Protein AF-A0A7S2GSI0-F1 (afdb_monomer_lite)

Sequence (112 aa):
FLLCGSFGDIKGGYSYGQLALQVLERLKSYECLPRVYAAVYGCINVWSVSIRLSLEPHMTAIKVGMRSGDIEYAIVNGQIYLISAFQAGKNLDALDEECRNIYLQAKEFKQE

pLDDT: mean 93.21, std 8.28, range [40.28, 98.06]

Radius of gyration: 14.41 Å; chains: 1; bounding box: 33×32×41 Å

Organism: NCBI:txid374047

Foldseek 3Di:
DCCCPVVVNLVVLLVVLVVLVVVCVVVVPLQCLLVSLCCSLVPRCVRPHQLVVSQVSLVSSLVSCLVNVVLVSNVSSLVSNLVSCVVVVHDPVVSVVSNVVSVVSSVVSVPD

Secondary structure (DSSP, 8-state):
-IIIIIS--HHHHHHHHHHHHHHHHHHT-GGGHHHHHHHIIIIIGGGTS-GGGGHHHHHHHHHHHHHHT-HHHHHHHHHHHHHHHHHTT--HHHHHHHHHHHHHHHHHTT--

InterPro domains:
  IPR053159 Hybrid Signal Transduction Histidine Kinase [PTHR43642] (3-111)

Structure (mmCIF, N/CA/C/O backbone):
data_AF-A0A7S2GSI0-F1
#
_entry.id   AF-A0A7S2GSI0-F1
#
loop_
_atom_site.group_PDB
_atom_site.id
_atom_site.type_symbol
_atom_site.label_atom_id
_atom_site.label_alt_id
_atom_site.label_comp_id
_atom_site.label_asym_id
_atom_site.label_entity_id
_atom_site.label_seq_id
_atom_site.pdbx_PDB_ins_code
_atom_site.Cartn_x
_atom_site.Cartn_y
_atom_site.Cartn_z
_atom_site.occupancy
_atom_site.B_iso_or_equiv
_atom_site.auth_seq_id
_atom_site.auth_comp_id
_atom_site.auth_asym_id
_atom_site.auth_atom_id
_atom_site.pdbx_PDB_model_num
ATOM 1 N N . PHE A 1 1 ? 1.442 -13.063 -5.782 1.00 72.06 1 PHE A N 1
ATOM 2 C CA . PHE A 1 1 ? 2.811 -13.594 -5.627 1.00 72.06 1 PHE A CA 1
ATOM 3 C C . PHE A 1 1 ? 3.085 -14.779 -6.549 1.00 72.06 1 PHE A C 1
ATOM 5 O O . PHE A 1 1 ? 3.994 -14.649 -7.345 1.00 72.06 1 PHE A O 1
ATOM 12 N N . LEU A 1 2 ? 2.311 -15.876 -6.518 1.00 89.25 2 LEU A N 1
ATOM 13 C CA . LEU A 1 2 ? 2.599 -17.082 -7.326 1.00 89.25 2 LEU A CA 1
ATOM 14 C C . LEU A 1 2 ? 2.808 -16.806 -8.828 1.00 89.25 2 LEU A C 1
ATOM 16 O O . LEU A 1 2 ? 3.860 -17.143 -9.358 1.00 89.25 2 LEU A O 1
ATOM 20 N N . LEU A 1 3 ? 1.855 -16.136 -9.491 1.00 93.69 3 LEU A N 1
ATOM 21 C CA . LEU A 1 3 ? 1.972 -15.822 -10.924 1.00 93.69 3 LEU A CA 1
ATOM 22 C C . LEU A 1 3 ? 3.206 -14.954 -11.220 1.00 93.69 3 LEU A C 1
ATOM 24 O O . LEU A 1 3 ? 4.071 -15.382 -11.974 1.00 93.69 3 LEU A O 1
ATOM 28 N N . CYS A 1 4 ? 3.339 -13.788 -10.574 1.00 93.06 4 CYS A N 1
ATOM 29 C CA . CYS A 1 4 ? 4.452 -12.871 -10.848 1.00 93.06 4 CYS A CA 1
ATOM 30 C C . CYS A 1 4 ? 5.819 -13.410 -10.393 1.00 93.06 4 CYS A C 1
ATOM 32 O O . CYS A 1 4 ? 6.774 -13.377 -11.156 1.00 93.06 4 CYS A O 1
ATOM 34 N N . GLY A 1 5 ? 5.923 -13.869 -9.145 1.00 89.38 5 GLY A N 1
ATOM 35 C CA . GLY A 1 5 ? 7.191 -14.187 -8.487 1.00 89.38 5 GLY A CA 1
ATOM 36 C C . GLY A 1 5 ? 7.665 -15.626 -8.683 1.00 89.38 5 GLY A C 1
ATOM 37 O O . GLY A 1 5 ? 8.866 -15.847 -8.783 1.00 89.38 5 GLY A O 1
ATOM 38 N N . SER A 1 6 ? 6.755 -16.606 -8.744 1.00 92.25 6 SER A N 1
ATOM 39 C CA . SER A 1 6 ? 7.131 -18.022 -8.901 1.00 92.25 6 SER A CA 1
ATOM 40 C C . SER A 1 6 ? 7.096 -18.479 -10.356 1.00 92.25 6 SER A C 1
ATOM 42 O O . SER A 1 6 ? 7.974 -19.226 -10.775 1.00 92.25 6 SER A O 1
ATOM 44 N N . PHE A 1 7 ? 6.100 -18.038 -11.128 1.00 94.25 7 PHE A N 1
ATOM 45 C CA . PHE A 1 7 ? 5.936 -18.449 -12.527 1.00 94.25 7 PHE A CA 1
ATOM 46 C C . PHE A 1 7 ? 6.408 -17.402 -13.541 1.00 94.25 7 PHE A C 1
ATOM 48 O O . PHE A 1 7 ? 6.454 -17.695 -14.732 1.00 94.25 7 PHE A O 1
ATOM 55 N N . GLY A 1 8 ? 6.763 -16.191 -13.099 1.00 93.75 8 GLY A N 1
ATOM 56 C CA . GLY A 1 8 ? 7.193 -15.104 -13.985 1.00 93.75 8 GLY A CA 1
ATOM 57 C C . GLY A 1 8 ? 6.076 -14.520 -14.859 1.00 93.75 8 GLY A C 1
ATOM 58 O O . GLY A 1 8 ? 6.340 -13.664 -15.703 1.00 93.75 8 GLY A O 1
ATOM 59 N N . ASP A 1 9 ? 4.822 -14.934 -14.660 1.00 96.88 9 ASP A N 1
ATOM 60 C CA . ASP A 1 9 ? 3.665 -14.414 -15.386 1.00 96.88 9 ASP A CA 1
ATOM 61 C C . ASP A 1 9 ? 3.170 -13.104 -14.757 1.00 96.88 9 ASP A C 1
ATOM 63 O O . ASP A 1 9 ? 2.161 -13.030 -14.047 1.00 96.88 9 ASP A O 1
ATOM 67 N N . ILE A 1 10 ? 3.927 -12.040 -15.023 1.00 96.62 10 ILE A N 1
ATOM 68 C CA . ILE A 1 10 ? 3.634 -10.685 -14.546 1.00 96.62 10 ILE A CA 1
ATOM 69 C C . ILE A 1 10 ? 2.321 -10.163 -15.152 1.00 96.62 10 ILE A C 1
ATOM 71 O O . ILE A 1 10 ? 1.538 -9.515 -14.457 1.00 96.62 10 ILE A O 1
ATOM 75 N N . LYS A 1 11 ? 2.045 -10.459 -16.431 1.00 96.44 11 LYS A N 1
ATOM 76 C CA . LYS A 1 11 ? 0.833 -9.982 -17.120 1.00 96.44 11 LYS A CA 1
ATOM 77 C C . LYS A 1 11 ? -0.427 -10.645 -16.569 1.00 96.44 11 LYS A C 1
ATOM 79 O O . LYS A 1 11 ? -1.414 -9.947 -16.318 1.00 96.44 11 LYS A O 1
ATOM 84 N N . GLY A 1 12 ? -0.396 -11.961 -16.355 1.00 96.56 12 GLY A N 1
ATOM 85 C CA . GLY A 1 12 ? -1.492 -12.692 -15.726 1.00 96.56 12 GLY A CA 1
ATOM 86 C C . GLY A 1 12 ? -1.725 -12.207 -14.301 1.00 96.56 12 GLY A C 1
ATOM 87 O O . GLY A 1 12 ? -2.847 -11.843 -13.950 1.00 96.56 12 GLY A O 1
ATOM 88 N N . GLY A 1 13 ? -0.655 -12.083 -13.508 1.00 96.69 13 GLY A N 1
ATOM 89 C CA . GLY A 1 13 ? -0.731 -11.528 -12.157 1.00 96.69 13 GLY A CA 1
ATOM 90 C C . GLY A 1 13 ? -1.373 -10.139 -12.112 1.00 96.69 13 GLY A C 1
ATOM 91 O O . GLY A 1 13 ? -2.318 -9.933 -11.350 1.00 96.69 13 GLY A O 1
ATOM 92 N N . TYR A 1 14 ? -0.922 -9.211 -12.962 1.00 96.31 14 TYR A N 1
ATOM 93 C CA . TYR A 1 14 ? -1.501 -7.870 -13.070 1.00 96.31 14 TYR A CA 1
ATOM 94 C C . TYR A 1 14 ? -2.987 -7.909 -13.447 1.00 96.31 14 TYR A C 1
ATOM 96 O O . TYR A 1 14 ? -3.797 -7.238 -12.808 1.00 96.31 14 TYR A O 1
ATOM 104 N N . SER A 1 15 ? -3.366 -8.738 -14.424 1.00 97.00 15 SER A N 1
ATOM 105 C CA . SER A 1 15 ? -4.757 -8.871 -14.881 1.00 97.00 15 SER A CA 1
ATOM 106 C C . SER A 1 15 ? -5.690 -9.360 -13.766 1.00 97.00 15 SER A C 1
ATOM 108 O O . SER A 1 15 ? -6.762 -8.790 -13.565 1.00 97.00 15 SER A O 1
ATOM 110 N N . TYR A 1 16 ? -5.266 -10.353 -12.975 1.00 96.75 16 TYR A N 1
ATOM 111 C CA . TYR A 1 16 ? -6.023 -10.794 -11.798 1.00 96.75 16 TYR A CA 1
ATOM 112 C C . TYR A 1 16 ? -6.052 -9.743 -10.683 1.00 96.75 16 TYR A C 1
ATOM 114 O O . TYR A 1 16 ? -7.060 -9.621 -9.988 1.00 96.75 16 TYR A O 1
ATOM 122 N N . GLY A 1 17 ? -4.985 -8.953 -10.532 1.00 96.38 17 GLY A N 1
ATOM 123 C CA . GLY A 1 17 ? -4.976 -7.808 -9.624 1.00 96.38 17 GLY A CA 1
ATOM 124 C C . GLY A 1 17 ? -6.036 -6.768 -9.994 1.00 96.38 17 GLY A C 1
ATOM 125 O O . GLY A 1 17 ? -6.797 -6.336 -9.131 1.00 96.38 17 GLY A O 1
ATOM 126 N N . GLN A 1 18 ? -6.153 -6.427 -11.281 1.00 96.75 18 GLN A N 1
ATOM 127 C CA . GLN A 1 18 ? -7.203 -5.524 -11.768 1.00 96.75 18 GLN A CA 1
ATOM 128 C C . GLN A 1 18 ? -8.606 -6.103 -11.556 1.00 96.75 18 GLN A C 1
ATOM 130 O O . GLN A 1 18 ? -9.501 -5.388 -11.112 1.00 96.75 18 GLN A O 1
ATOM 135 N N . LEU A 1 19 ? -8.795 -7.404 -11.798 1.00 97.69 19 LEU A N 1
ATOM 136 C CA . LEU A 1 19 ? -10.071 -8.070 -11.530 1.00 97.69 19 LEU A CA 1
ATOM 137 C C . LEU A 1 19 ? -10.456 -7.989 -10.044 1.00 97.69 19 LEU A C 1
ATOM 139 O O . LEU A 1 19 ? -11.607 -7.698 -9.727 1.00 97.69 19 LEU A O 1
ATOM 143 N N . ALA A 1 20 ? -9.505 -8.198 -9.130 1.00 96.94 20 ALA A N 1
ATOM 144 C CA . ALA A 1 20 ? -9.753 -8.084 -7.694 1.00 96.94 20 ALA A CA 1
ATOM 145 C C . ALA A 1 20 ? -10.213 -6.669 -7.295 1.00 96.94 20 ALA A C 1
ATOM 147 O O . ALA A 1 20 ? -11.156 -6.535 -6.514 1.00 96.94 20 ALA A O 1
ATOM 148 N N . LEU A 1 21 ? -9.605 -5.622 -7.869 1.00 96.62 21 LEU A N 1
ATOM 149 C CA . LEU A 1 21 ? -10.025 -4.232 -7.648 1.00 96.62 21 LEU A CA 1
ATOM 150 C C . LEU A 1 21 ? -11.445 -3.968 -8.175 1.00 96.62 21 LEU A C 1
ATOM 152 O O . LEU A 1 21 ? -12.257 -3.370 -7.472 1.00 96.62 21 LEU A O 1
ATOM 156 N N . GLN A 1 22 ? -11.778 -4.469 -9.368 1.00 97.25 22 GLN A N 1
ATOM 157 C CA . GLN A 1 22 ? -13.123 -4.327 -9.944 1.00 97.25 22 GLN A CA 1
ATOM 158 C C . GLN A 1 22 ? -14.195 -5.036 -9.107 1.00 97.25 22 GLN A C 1
ATOM 160 O O . GLN A 1 22 ? -15.293 -4.513 -8.917 1.00 97.25 22 GLN A O 1
ATOM 165 N N . VAL A 1 23 ? -13.893 -6.232 -8.592 1.00 97.12 23 VAL A N 1
ATOM 166 C CA . VAL A 1 23 ? -14.808 -6.975 -7.713 1.00 97.12 23 VAL A CA 1
ATOM 167 C C . VAL A 1 23 ? -15.019 -6.229 -6.397 1.00 97.12 23 VAL A C 1
ATOM 169 O O . VAL A 1 23 ? -16.162 -6.097 -5.959 1.00 97.12 23 VAL A O 1
ATOM 172 N N . LEU A 1 24 ? -13.946 -5.702 -5.798 1.00 96.56 24 LEU A N 1
ATOM 173 C CA . LEU A 1 24 ? -14.014 -4.895 -4.580 1.00 96.56 24 LEU A CA 1
ATOM 174 C C . LEU A 1 24 ? -14.945 -3.685 -4.757 1.00 96.56 24 LEU A C 1
ATOM 176 O O . LEU A 1 24 ? -15.811 -3.446 -3.915 1.00 96.56 24 LEU A O 1
ATOM 180 N N . GLU A 1 25 ? -14.800 -2.958 -5.867 1.00 95.31 25 GLU A N 1
ATOM 181 C CA . GLU A 1 25 ? -15.641 -1.805 -6.195 1.00 95.31 25 GLU A CA 1
ATOM 182 C C . GLU A 1 25 ? -17.105 -2.209 -6.418 1.00 95.31 25 GLU A C 1
ATOM 184 O O . GLU A 1 25 ? -18.016 -1.618 -5.834 1.00 95.31 25 GLU A O 1
ATOM 189 N N . ARG A 1 26 ? -17.345 -3.264 -7.206 1.00 96.88 26 ARG A N 1
ATOM 190 C CA . ARG A 1 26 ? -18.696 -3.747 -7.525 1.00 96.88 26 ARG A CA 1
ATOM 191 C C . ARG A 1 26 ? -19.466 -4.206 -6.288 1.00 96.88 26 ARG A C 1
ATOM 193 O O . ARG A 1 26 ? -20.667 -3.961 -6.199 1.00 96.88 26 ARG A O 1
ATOM 200 N N . LEU A 1 27 ? -18.798 -4.893 -5.362 1.00 95.56 27 LEU A N 1
ATOM 201 C CA . LEU A 1 27 ? -19.419 -5.400 -4.135 1.00 95.56 27 LEU A CA 1
ATOM 202 C C . LEU A 1 27 ? -19.490 -4.347 -3.022 1.00 95.56 27 LEU A C 1
ATOM 204 O O . LEU A 1 27 ? -20.160 -4.583 -2.019 1.00 95.56 27 LEU A O 1
ATOM 208 N N . LYS A 1 28 ? -18.826 -3.192 -3.190 1.00 92.56 28 LYS A N 1
ATOM 209 C CA . LYS A 1 28 ? -18.708 -2.134 -2.171 1.00 92.56 28 LYS A CA 1
ATOM 210 C C . LYS A 1 28 ? -18.214 -2.669 -0.820 1.00 92.56 28 LYS A C 1
ATOM 212 O O . LYS A 1 28 ? -18.578 -2.161 0.239 1.00 92.56 28 LYS A O 1
ATOM 217 N N . SER A 1 29 ? -17.382 -3.709 -0.851 1.00 90.06 29 SER A N 1
ATOM 218 C CA . SER A 1 29 ? -16.877 -4.395 0.341 1.00 90.06 29 SER A CA 1
ATOM 219 C C . SER A 1 29 ? -15.661 -3.665 0.904 1.00 90.06 29 SER A C 1
ATOM 221 O O . SER A 1 29 ? -14.544 -4.177 0.878 1.00 90.06 29 SER A O 1
ATOM 223 N N . TYR A 1 30 ? -15.867 -2.443 1.396 1.00 87.50 30 TYR A N 1
ATOM 224 C CA . TYR A 1 30 ? -14.780 -1.582 1.874 1.00 87.50 30 TYR A CA 1
ATOM 225 C C . TYR A 1 30 ? -13.992 -2.188 3.046 1.00 87.50 30 TYR A C 1
ATOM 227 O O . TYR A 1 30 ? -12.810 -1.899 3.184 1.00 87.50 30 TYR A O 1
ATOM 235 N N . GLU A 1 31 ? -14.587 -3.094 3.823 1.00 90.62 31 GLU A N 1
ATOM 236 C CA . GLU A 1 31 ? -13.899 -3.865 4.872 1.00 90.62 31 GLU A CA 1
ATOM 237 C C . GLU A 1 31 ? -12.785 -4.768 4.312 1.00 90.62 31 GLU A C 1
ATOM 239 O O . GLU A 1 31 ? -11.764 -4.980 4.956 1.00 90.62 31 GLU A O 1
ATOM 244 N N . CYS A 1 32 ? -12.928 -5.271 3.080 1.00 95.62 32 CYS A N 1
ATOM 245 C CA . CYS A 1 32 ? -11.904 -6.092 2.428 1.00 95.62 32 CYS A CA 1
ATOM 246 C C . CYS A 1 32 ? -10.820 -5.261 1.726 1.00 95.62 32 CYS A C 1
ATOM 248 O O . CYS A 1 32 ? -9.802 -5.815 1.298 1.00 95.62 32 CYS A O 1
ATOM 250 N N . LEU A 1 33 ? -11.025 -3.946 1.584 1.00 97.62 33 LEU A N 1
ATOM 251 C CA . LEU A 1 33 ? -10.136 -3.059 0.833 1.00 97.62 33 LEU A CA 1
ATOM 252 C C . LEU A 1 33 ? -8.683 -3.133 1.312 1.00 97.62 33 LEU A C 1
ATOM 254 O O . LEU A 1 33 ? -7.818 -3.305 0.451 1.00 97.62 33 LEU A O 1
ATOM 258 N N . PRO A 1 34 ? -8.370 -3.079 2.625 1.00 97.69 34 PRO A N 1
ATOM 259 C CA . PRO A 1 34 ? -6.984 -3.117 3.084 1.00 97.69 34 PRO A CA 1
ATOM 260 C C . PRO A 1 34 ? -6.244 -4.378 2.624 1.00 97.69 34 PRO A C 1
ATOM 262 O O . PRO A 1 34 ? -5.089 -4.309 2.197 1.00 97.69 34 PRO A O 1
ATOM 265 N N . ARG A 1 35 ? -6.934 -5.524 2.622 1.00 97.69 35 ARG A N 1
ATOM 266 C CA . ARG A 1 35 ? -6.381 -6.821 2.204 1.00 97.69 35 ARG A CA 1
ATOM 267 C C . ARG A 1 35 ? -6.118 -6.873 0.712 1.00 97.69 35 ARG A C 1
ATOM 269 O O . ARG A 1 35 ? -5.025 -7.244 0.280 1.00 97.69 35 ARG A O 1
ATOM 276 N N . VAL A 1 36 ? -7.118 -6.470 -0.072 1.00 97.69 36 VAL A N 1
ATOM 277 C CA . VAL A 1 36 ? -7.011 -6.425 -1.533 1.00 97.69 36 VAL A CA 1
ATOM 278 C C . VAL A 1 36 ? -5.894 -5.470 -1.939 1.00 97.69 36 VAL A C 1
ATOM 280 O O . VAL A 1 36 ? -5.074 -5.814 -2.785 1.00 97.69 36 VAL A O 1
ATOM 283 N N . TYR A 1 37 ? -5.799 -4.305 -1.301 1.00 98.06 37 TYR A N 1
ATOM 284 C CA . TYR A 1 37 ? -4.790 -3.308 -1.638 1.00 98.06 37 TYR A CA 1
ATOM 285 C C . TYR A 1 37 ? -3.375 -3.769 -1.278 1.00 98.06 37 TYR A C 1
ATOM 287 O O . TYR A 1 37 ? -2.474 -3.618 -2.103 1.00 98.06 37 TYR A O 1
ATOM 295 N N . ALA A 1 38 ? -3.176 -4.402 -0.118 1.00 97.62 38 ALA A N 1
ATOM 296 C CA . ALA A 1 38 ? -1.884 -4.990 0.235 1.00 97.62 38 ALA A CA 1
ATOM 297 C C . ALA A 1 38 ? -1.432 -6.019 -0.816 1.00 97.62 38 ALA A C 1
ATOM 299 O O . ALA A 1 38 ? -0.297 -5.969 -1.289 1.00 97.62 38 ALA A O 1
ATOM 300 N N . ALA A 1 39 ? -2.333 -6.910 -1.244 1.00 96.88 39 ALA A N 1
ATOM 301 C CA . ALA A 1 39 ? -2.023 -7.927 -2.245 1.00 96.88 39 ALA A CA 1
ATOM 302 C C . ALA A 1 39 ? -1.745 -7.326 -3.634 1.00 96.88 39 ALA A C 1
ATOM 304 O O . ALA A 1 39 ? -0.736 -7.652 -4.266 1.00 96.88 39 ALA A O 1
ATOM 305 N N . VAL A 1 40 ? -2.627 -6.450 -4.120 1.00 97.00 40 VAL A N 1
ATOM 306 C CA . VAL A 1 40 ? -2.537 -5.893 -5.474 1.00 97.00 40 VAL A CA 1
ATOM 307 C C . VAL A 1 40 ? -1.386 -4.903 -5.575 1.00 97.00 40 VAL A C 1
ATOM 309 O O . VAL A 1 40 ? -0.501 -5.073 -6.412 1.00 97.00 40 VAL A O 1
ATOM 312 N N . TYR A 1 41 ? -1.346 -3.895 -4.709 1.00 96.69 41 TYR A N 1
ATOM 313 C CA . TYR A 1 41 ? -0.340 -2.842 -4.803 1.00 96.69 41 TYR A CA 1
ATOM 314 C C . TYR A 1 41 ? 1.019 -3.271 -4.239 1.00 96.69 41 TYR A C 1
ATOM 316 O O . TYR A 1 41 ? 2.039 -2.853 -4.780 1.00 96.69 4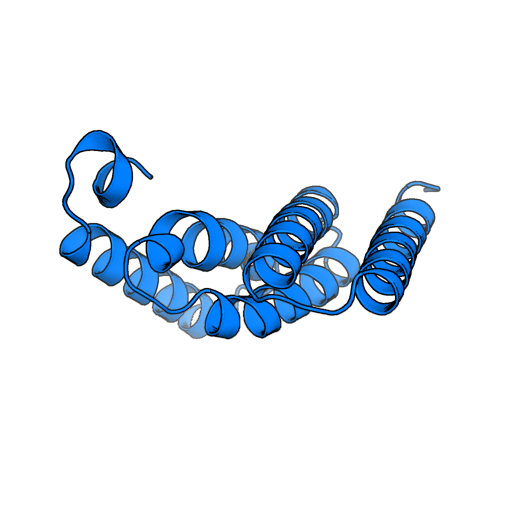1 TYR A O 1
ATOM 324 N N . GLY A 1 42 ? 1.047 -4.161 -3.239 1.00 94.81 42 GLY A N 1
ATOM 325 C CA . GLY A 1 42 ? 2.279 -4.599 -2.575 1.00 94.81 42 GLY A CA 1
ATOM 326 C C . GLY A 1 42 ? 2.907 -5.893 -3.100 1.00 94.81 42 GLY A C 1
ATOM 327 O O . GLY A 1 42 ? 4.099 -6.106 -2.900 1.00 94.81 42 GLY A O 1
ATOM 328 N N . CYS A 1 43 ? 2.158 -6.772 -3.779 1.00 94.25 43 CYS A N 1
ATOM 329 C CA . CYS A 1 43 ? 2.702 -8.059 -4.248 1.00 94.25 43 CYS A CA 1
ATOM 330 C C . CYS A 1 43 ? 2.555 -8.310 -5.752 1.00 94.25 43 CYS A C 1
ATOM 332 O O . CYS A 1 43 ? 3.195 -9.231 -6.270 1.00 94.25 43 CYS A O 1
ATOM 334 N N . ILE A 1 44 ? 1.698 -7.555 -6.445 1.00 96.00 44 ILE A N 1
ATOM 335 C CA . ILE A 1 44 ? 1.427 -7.728 -7.879 1.00 96.00 44 ILE A CA 1
ATOM 336 C C . ILE A 1 44 ? 1.976 -6.541 -8.671 1.00 96.00 44 ILE A C 1
ATOM 338 O O . ILE A 1 44 ? 2.826 -6.727 -9.537 1.00 96.00 44 ILE A O 1
ATOM 342 N N . ASN A 1 45 ? 1.545 -5.321 -8.351 1.00 95.06 45 ASN A N 1
ATOM 343 C CA . ASN A 1 45 ? 1.914 -4.127 -9.112 1.00 95.06 45 ASN A CA 1
ATOM 344 C C . ASN A 1 45 ? 3.399 -3.775 -8.994 1.00 95.06 45 ASN A C 1
ATOM 346 O O . ASN A 1 45 ? 3.936 -3.161 -9.910 1.00 95.06 45 ASN A O 1
ATOM 350 N N . VAL A 1 46 ? 4.077 -4.217 -7.931 1.00 93.06 46 VAL A N 1
ATOM 351 C CA . VAL A 1 46 ? 5.521 -3.999 -7.725 1.00 93.06 46 VAL A CA 1
ATOM 352 C C . VAL A 1 46 ? 6.388 -4.507 -8.885 1.00 93.06 46 VAL A C 1
ATOM 354 O O . VAL A 1 46 ? 7.515 -4.056 -9.050 1.00 93.06 46 VAL A O 1
ATOM 357 N N . TRP A 1 47 ? 5.866 -5.431 -9.698 1.00 93.88 47 TRP A N 1
ATOM 358 C CA . TRP A 1 47 ? 6.579 -6.044 -10.819 1.00 93.88 47 TRP A CA 1
ATOM 359 C C . TRP A 1 47 ? 6.440 -5.285 -12.143 1.00 93.88 47 TRP A C 1
ATOM 361 O O . TRP A 1 47 ? 7.211 -5.533 -13.066 1.00 93.88 47 TRP A O 1
ATOM 371 N N . SER A 1 48 ? 5.444 -4.408 -12.282 1.00 92.38 48 SER A N 1
ATOM 372 C CA . SER A 1 48 ? 5.089 -3.813 -13.582 1.00 92.38 48 SER A CA 1
ATOM 373 C C . SER A 1 48 ? 4.656 -2.351 -13.529 1.00 92.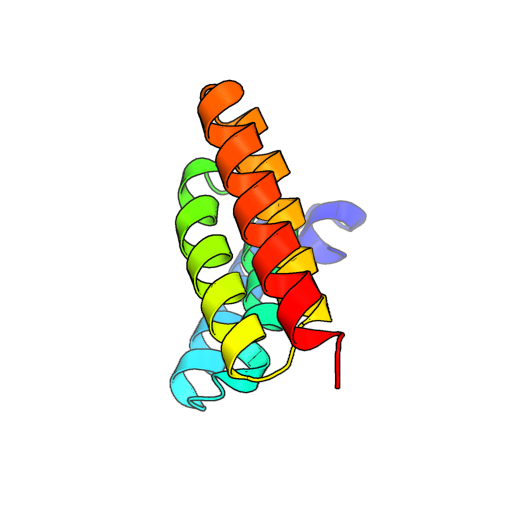38 48 SER A C 1
ATOM 375 O O . SER A 1 48 ? 4.454 -1.739 -14.575 1.00 92.38 48 SER A O 1
ATOM 377 N N . VAL A 1 49 ? 4.488 -1.785 -12.336 1.00 93.25 49 VAL A N 1
ATOM 378 C CA . VAL A 1 49 ? 4.003 -0.421 -12.118 1.00 93.25 49 VAL A CA 1
ATOM 379 C C . VAL A 1 49 ? 5.029 0.345 -11.295 1.00 93.25 49 VAL A C 1
ATOM 381 O O . VAL A 1 49 ? 5.685 -0.211 -10.416 1.00 93.25 49 VAL A O 1
ATOM 384 N N . SER A 1 50 ? 5.160 1.645 -11.563 1.00 93.75 50 SER A N 1
ATOM 385 C CA . SER A 1 50 ? 5.989 2.519 -10.734 1.00 93.75 50 SER A CA 1
ATOM 386 C C . SER A 1 50 ? 5.549 2.452 -9.273 1.00 93.75 50 SER A C 1
ATOM 388 O O . SER A 1 50 ? 4.381 2.677 -8.957 1.00 93.75 50 SER A O 1
ATOM 390 N N . ILE A 1 51 ? 6.511 2.242 -8.377 1.00 93.00 51 ILE A N 1
ATOM 391 C CA . ILE A 1 51 ? 6.281 2.198 -6.932 1.00 93.00 51 ILE A CA 1
ATOM 392 C C . ILE A 1 51 ? 5.708 3.506 -6.364 1.00 93.00 51 ILE A C 1
ATOM 394 O O . ILE A 1 51 ? 5.064 3.516 -5.324 1.00 93.00 51 ILE A O 1
ATOM 398 N N . ARG A 1 52 ? 5.863 4.631 -7.073 1.00 94.44 52 ARG A N 1
ATOM 399 C CA . ARG A 1 52 ? 5.234 5.902 -6.680 1.00 94.44 52 ARG A CA 1
ATOM 400 C C . ARG A 1 52 ? 3.708 5.841 -6.759 1.00 94.44 52 ARG A C 1
ATOM 402 O O . ARG A 1 52 ? 3.035 6.518 -5.991 1.00 94.44 52 ARG A O 1
ATOM 409 N N . LEU A 1 53 ? 3.165 5.031 -7.669 1.00 93.44 53 LEU A N 1
ATOM 410 C CA . LEU A 1 53 ? 1.722 4.908 -7.884 1.00 93.44 53 LEU A CA 1
ATOM 411 C C . LEU A 1 53 ? 1.037 4.015 -6.839 1.00 93.44 53 LEU A C 1
ATOM 413 O O . LEU A 1 53 ? -0.185 4.056 -6.735 1.00 93.44 53 LEU A O 1
ATOM 417 N N . SER A 1 54 ? 1.788 3.227 -6.058 1.00 90.31 54 SER A N 1
ATOM 418 C CA . SER A 1 54 ? 1.228 2.426 -4.959 1.00 90.31 54 SER A CA 1
ATOM 419 C C . SER A 1 54 ? 1.110 3.197 -3.639 1.00 90.31 54 SER A C 1
ATOM 421 O O . SER A 1 54 ? 0.381 2.753 -2.753 1.00 90.31 54 SER A O 1
ATOM 423 N N . LEU A 1 55 ? 1.750 4.367 -3.508 1.00 95.69 55 LEU A N 1
ATOM 424 C CA . LEU A 1 55 ? 1.785 5.133 -2.255 1.00 95.69 55 LEU A CA 1
ATOM 425 C C . LEU A 1 55 ? 0.390 5.574 -1.781 1.00 95.69 55 LEU A C 1
ATOM 427 O O . LEU A 1 55 ? -0.006 5.275 -0.656 1.00 95.69 55 LEU A O 1
ATOM 431 N N . GLU A 1 56 ? -0.374 6.238 -2.648 1.00 96.88 56 GLU A N 1
ATOM 432 C CA . GLU A 1 56 ? -1.738 6.695 -2.337 1.00 96.88 56 GLU A CA 1
ATOM 433 C C . GLU A 1 56 ? -2.718 5.546 -2.037 1.00 96.88 56 GLU A C 1
ATOM 435 O O . GLU A 1 56 ? -3.443 5.612 -1.035 1.00 96.88 56 GLU A O 1
ATOM 440 N N . PRO A 1 57 ? -2.729 4.447 -2.821 1.00 97.12 57 PRO A N 1
ATOM 441 C CA . PRO A 1 57 ? -3.488 3.260 -2.457 1.00 97.12 57 PRO A CA 1
ATOM 442 C C . PRO A 1 57 ? -3.183 2.764 -1.041 1.00 97.12 57 PRO A C 1
ATOM 444 O O . PRO A 1 57 ? -4.111 2.577 -0.255 1.00 97.12 57 PRO A O 1
ATOM 447 N N . HIS A 1 58 ? -1.910 2.617 -0.663 1.00 97.56 58 HIS A N 1
ATOM 448 C CA . HIS A 1 58 ? -1.573 2.157 0.685 1.00 97.56 58 HIS A CA 1
ATOM 449 C C . HIS A 1 58 ? -2.030 3.139 1.774 1.00 97.56 58 HIS A C 1
ATOM 451 O O . HIS A 1 58 ? -2.583 2.698 2.779 1.00 97.56 58 HIS A O 1
ATOM 457 N N . MET A 1 59 ? -1.924 4.454 1.559 1.00 96.62 59 MET A N 1
ATOM 458 C CA . MET A 1 59 ? -2.467 5.457 2.491 1.00 96.62 59 MET A CA 1
ATOM 459 C C . MET A 1 59 ? -3.986 5.350 2.658 1.00 96.62 59 MET A C 1
ATOM 461 O O . MET A 1 59 ? -4.511 5.492 3.766 1.00 96.62 59 MET A O 1
ATOM 465 N N . THR A 1 60 ? -4.705 5.061 1.573 1.00 96.94 60 THR A N 1
ATOM 466 C CA . THR A 1 60 ? -6.150 4.803 1.617 1.00 96.94 60 THR A CA 1
ATOM 467 C C . THR A 1 60 ? -6.456 3.535 2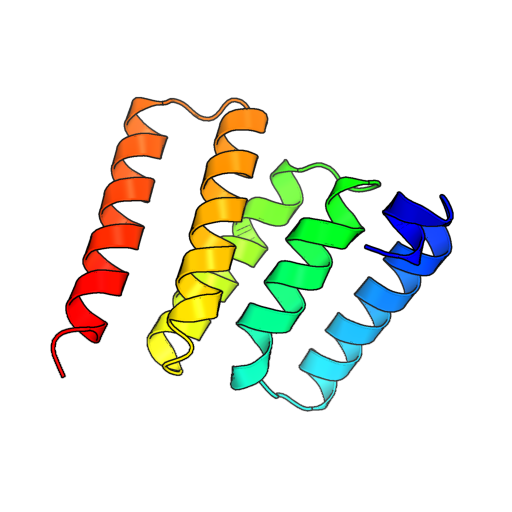.415 1.00 96.94 60 THR A C 1
ATOM 469 O O . THR A 1 60 ? -7.323 3.549 3.289 1.00 96.94 60 THR A O 1
ATOM 472 N N . ALA A 1 61 ? -5.711 2.457 2.170 1.00 97.38 61 ALA A N 1
ATOM 473 C CA . ALA A 1 61 ? -5.866 1.185 2.865 1.00 97.38 61 ALA A CA 1
ATOM 474 C C . ALA A 1 61 ? -5.579 1.282 4.370 1.00 97.38 61 ALA A C 1
ATOM 476 O O . ALA A 1 61 ? -6.319 0.694 5.153 1.00 97.38 61 ALA A O 1
ATOM 477 N N . ILE A 1 62 ? -4.574 2.063 4.784 1.00 96.31 62 ILE A N 1
ATOM 478 C CA . ILE A 1 62 ? -4.304 2.351 6.201 1.00 96.31 62 ILE A CA 1
ATOM 479 C C . ILE A 1 62 ? -5.539 2.995 6.838 1.00 96.31 62 ILE A C 1
ATOM 481 O O . ILE A 1 62 ? -6.066 2.476 7.816 1.00 96.31 62 ILE A O 1
ATOM 485 N N . LYS A 1 63 ? -6.059 4.083 6.253 1.00 94.56 63 LYS A N 1
ATOM 486 C CA . LYS A 1 63 ? -7.225 4.807 6.795 1.00 94.56 63 LYS A CA 1
ATOM 487 C C . LYS A 1 63 ? -8.467 3.920 6.893 1.00 94.56 63 LYS A C 1
ATOM 489 O O . LYS A 1 63 ? -9.183 3.978 7.890 1.00 94.56 63 LYS A O 1
ATOM 494 N N . VAL A 1 64 ? -8.738 3.123 5.860 1.00 95.56 64 VAL A N 1
ATOM 495 C CA . VAL A 1 64 ? -9.892 2.215 5.839 1.00 95.56 64 VAL A CA 1
ATOM 496 C C . VAL A 1 64 ? -9.708 1.076 6.840 1.00 95.56 64 VAL A C 1
ATOM 498 O O . VAL A 1 64 ? -10.647 0.776 7.570 1.00 95.56 64 VAL A O 1
ATOM 501 N N . GLY A 1 65 ? -8.512 0.491 6.936 1.00 95.06 65 GLY A N 1
ATOM 502 C CA . GLY A 1 65 ? -8.204 -0.569 7.899 1.00 95.06 65 GLY A CA 1
ATOM 503 C C . GLY A 1 65 ? -8.352 -0.100 9.343 1.00 95.06 65 GLY A C 1
ATOM 504 O O . GLY A 1 65 ? -9.047 -0.749 10.116 1.00 95.06 65 GLY A O 1
ATOM 505 N N . MET A 1 66 ? -7.834 1.089 9.677 1.00 92.56 66 MET A N 1
ATOM 506 C CA . MET A 1 66 ? -8.031 1.683 11.007 1.00 92.56 66 MET A CA 1
ATOM 507 C C . MET A 1 66 ? -9.519 1.898 11.322 1.00 92.56 66 MET A C 1
ATOM 509 O O . MET A 1 66 ? -9.979 1.550 12.400 1.00 92.56 66 MET A O 1
ATOM 513 N N . ARG A 1 67 ? -10.302 2.430 10.370 1.00 91.88 67 ARG A N 1
ATOM 514 C CA . ARG A 1 67 ? -11.741 2.700 10.570 1.00 91.88 67 ARG A CA 1
ATOM 515 C C . ARG A 1 67 ? -12.612 1.447 10.650 1.00 91.88 67 ARG A C 1
ATOM 517 O O . ARG A 1 67 ? -13.648 1.487 11.300 1.00 91.88 67 ARG A O 1
ATOM 524 N N . SER A 1 68 ? -12.239 0.385 9.942 1.00 92.00 68 SER A N 1
ATOM 525 C CA . SER A 1 68 ? -12.999 -0.873 9.884 1.00 92.00 68 SER A CA 1
ATOM 526 C C . SER A 1 68 ? -12.559 -1.897 10.932 1.00 92.00 68 SER A C 1
ATOM 528 O O . SER A 1 68 ? -13.180 -2.947 11.045 1.00 92.00 68 SER A O 1
ATOM 530 N N . GLY A 1 69 ? -11.500 -1.608 11.696 1.00 91.00 69 GLY A N 1
ATOM 531 C CA . GLY A 1 69 ? -10.943 -2.521 12.693 1.00 91.00 69 GLY A CA 1
ATOM 532 C C . GLY A 1 69 ? -9.999 -3.587 12.123 1.00 91.00 69 GLY A C 1
ATOM 533 O O . GLY A 1 69 ? -9.476 -4.398 12.885 1.00 91.00 69 GLY A O 1
ATOM 534 N N . ASP A 1 70 ? -9.706 -3.583 10.816 1.00 93.50 70 ASP A N 1
ATOM 535 C CA . ASP A 1 70 ? -8.657 -4.427 10.224 1.00 93.50 70 ASP A CA 1
ATOM 536 C C . ASP A 1 70 ? -7.266 -3.809 10.463 1.00 93.50 70 ASP A C 1
ATOM 538 O O . ASP A 1 70 ? -6.578 -3.341 9.548 1.00 93.50 70 ASP A O 1
ATOM 542 N N . ILE A 1 71 ? -6.870 -3.759 11.740 1.00 92.56 71 ILE A N 1
ATOM 543 C CA . ILE A 1 71 ? -5.616 -3.140 12.191 1.00 92.56 71 ILE A CA 1
ATOM 544 C C . ILE A 1 71 ? -4.402 -3.890 11.637 1.00 92.56 71 ILE A C 1
ATOM 546 O O . ILE A 1 71 ? -3.392 -3.269 11.303 1.00 92.56 71 ILE A O 1
ATOM 550 N N . GLU A 1 72 ? -4.501 -5.214 11.496 1.00 93.44 72 GLU A N 1
ATOM 551 C CA . GLU A 1 72 ? -3.444 -6.035 10.905 1.00 93.44 72 GLU A CA 1
ATOM 552 C C . GLU A 1 72 ? -3.120 -5.548 9.492 1.00 93.44 72 GLU A C 1
ATOM 554 O O . GLU A 1 72 ? -1.978 -5.168 9.217 1.00 93.44 72 GLU A O 1
ATOM 559 N N . TYR A 1 73 ? -4.122 -5.460 8.612 1.00 95.75 73 TYR A N 1
ATOM 560 C CA . TYR A 1 73 ? -3.878 -4.995 7.252 1.00 95.75 73 TYR A CA 1
ATOM 561 C C . TYR A 1 73 ? -3.667 -3.485 7.145 1.00 95.75 73 TYR A C 1
ATOM 563 O O . TYR A 1 73 ? -3.008 -3.050 6.197 1.00 95.75 73 TYR A O 1
ATOM 571 N N . ALA A 1 74 ? -4.125 -2.676 8.103 1.00 95.62 74 ALA A N 1
ATOM 572 C CA . ALA A 1 74 ? -3.705 -1.280 8.195 1.00 95.62 74 ALA A CA 1
ATOM 573 C C . ALA A 1 74 ? -2.182 -1.180 8.404 1.00 95.62 74 ALA A C 1
ATOM 575 O O . ALA A 1 74 ? -1.502 -0.466 7.667 1.00 95.62 74 ALA A O 1
ATOM 576 N N . ILE A 1 75 ? -1.628 -1.956 9.343 1.00 95.19 75 ILE A N 1
ATOM 577 C CA . ILE A 1 75 ? -0.184 -2.002 9.611 1.00 95.19 75 ILE A CA 1
ATOM 578 C C . ILE A 1 75 ? 0.578 -2.583 8.417 1.00 95.19 75 ILE A C 1
ATOM 580 O O . ILE A 1 75 ? 1.594 -2.009 8.028 1.00 95.19 75 ILE A O 1
ATOM 584 N N . VAL A 1 76 ? 0.092 -3.666 7.797 1.00 96.62 76 VAL A N 1
ATOM 585 C CA . VAL A 1 76 ? 0.733 -4.253 6.604 1.00 96.62 76 VAL A CA 1
ATOM 586 C C . VAL A 1 76 ? 0.841 -3.222 5.478 1.00 96.62 76 VAL A C 1
ATOM 588 O O . VAL A 1 76 ? 1.914 -3.043 4.905 1.00 96.62 76 VAL A O 1
ATOM 591 N N . ASN A 1 77 ? -0.237 -2.488 5.181 1.00 97.94 77 ASN A N 1
ATOM 592 C CA . ASN A 1 77 ? -0.185 -1.418 4.182 1.00 97.94 77 ASN A CA 1
ATOM 593 C C . ASN A 1 77 ? 0.749 -0.278 4.607 1.00 97.94 77 ASN A C 1
ATOM 595 O O . ASN A 1 77 ? 1.453 0.260 3.758 1.00 97.94 77 ASN A O 1
ATOM 599 N N . GLY A 1 78 ? 0.808 0.050 5.901 1.00 97.25 78 GLY A N 1
ATOM 600 C CA . GLY A 1 78 ? 1.776 0.995 6.459 1.00 97.25 78 GLY A CA 1
ATOM 601 C C . GLY A 1 78 ? 3.223 0.583 6.202 1.00 97.25 78 GLY A C 1
ATOM 602 O O . GLY A 1 78 ? 4.010 1.371 5.689 1.00 97.25 78 GLY A O 1
ATOM 603 N N . GLN A 1 79 ? 3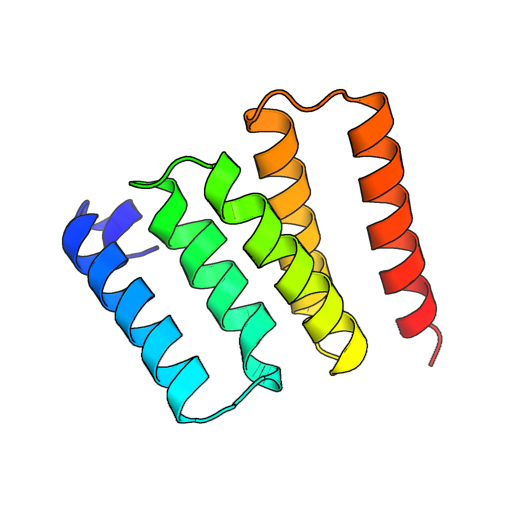.570 -0.672 6.478 1.00 96.19 79 GLN A N 1
ATOM 604 C CA . GLN A 1 79 ? 4.910 -1.203 6.222 1.00 96.19 79 GLN A CA 1
ATOM 605 C C . GLN A 1 79 ? 5.267 -1.145 4.733 1.00 96.19 79 GLN A C 1
ATOM 607 O O . GLN A 1 79 ? 6.344 -0.665 4.376 1.00 96.19 79 GLN A O 1
ATOM 612 N N . ILE A 1 80 ? 4.352 -1.581 3.859 1.00 96.88 80 ILE A N 1
ATOM 613 C CA . ILE A 1 80 ? 4.572 -1.552 2.408 1.00 96.88 80 ILE A CA 1
ATOM 614 C C . ILE A 1 80 ? 4.717 -0.108 1.915 1.00 96.88 80 ILE A C 1
ATOM 616 O O . ILE A 1 80 ? 5.613 0.170 1.118 1.00 96.88 80 ILE A O 1
ATOM 620 N N . TYR A 1 81 ? 3.887 0.816 2.408 1.00 97.81 81 TYR A N 1
ATOM 621 C CA . TYR A 1 81 ? 3.982 2.243 2.105 1.00 97.81 81 TYR A CA 1
ATOM 622 C C . TYR A 1 81 ? 5.350 2.809 2.483 1.00 97.81 81 TYR A C 1
ATOM 624 O O . TYR A 1 81 ? 5.987 3.440 1.645 1.00 97.81 81 TYR A O 1
ATOM 632 N N . LEU A 1 82 ? 5.829 2.553 3.704 1.00 97.19 82 LEU A N 1
ATOM 633 C CA . LEU A 1 82 ? 7.099 3.101 4.185 1.00 97.19 82 LEU A CA 1
ATOM 634 C C . LEU A 1 82 ? 8.282 2.595 3.351 1.00 97.19 82 LEU A C 1
ATOM 636 O O . LEU A 1 82 ? 9.120 3.388 2.920 1.00 97.19 82 LEU A O 1
ATOM 640 N N . ILE A 1 83 ? 8.311 1.292 3.051 1.00 95.69 83 ILE A N 1
ATOM 641 C CA . ILE A 1 83 ? 9.324 0.686 2.173 1.00 95.69 83 ILE A CA 1
ATOM 642 C C . ILE A 1 83 ? 9.250 1.302 0.770 1.00 95.69 83 ILE A C 1
ATOM 644 O O . ILE A 1 83 ? 10.270 1.695 0.204 1.00 95.69 83 ILE A O 1
ATOM 648 N N . SER A 1 84 ? 8.039 1.434 0.227 1.00 95.81 84 SER A N 1
ATOM 649 C CA . SER A 1 84 ? 7.800 1.991 -1.106 1.00 95.81 84 SER A CA 1
ATOM 650 C C . SER A 1 84 ? 8.204 3.462 -1.199 1.00 95.81 84 SER A C 1
ATOM 652 O O . SER A 1 84 ? 8.807 3.882 -2.184 1.00 95.81 84 SER A O 1
ATOM 654 N N . ALA A 1 85 ? 7.910 4.254 -0.169 1.00 96.88 85 ALA A N 1
ATOM 655 C CA . ALA A 1 85 ? 8.239 5.671 -0.098 1.00 96.88 85 ALA A CA 1
ATOM 656 C C . ALA A 1 85 ? 9.752 5.887 0.030 1.00 96.88 85 ALA A C 1
ATOM 658 O O . ALA A 1 85 ? 10.307 6.748 -0.657 1.00 96.88 85 ALA A O 1
ATOM 659 N N . PHE A 1 86 ? 10.430 5.063 0.834 1.00 96.88 86 PHE A N 1
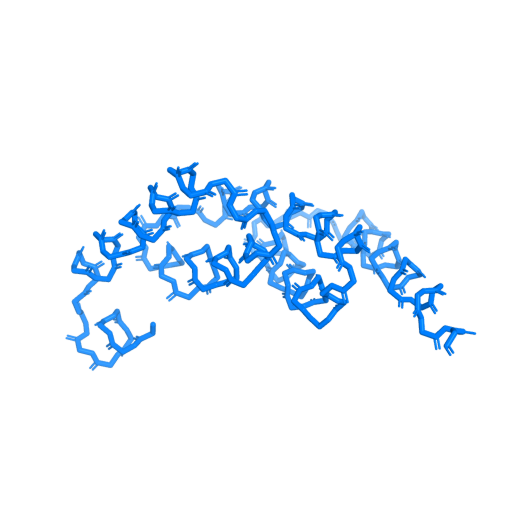ATOM 660 C CA . PHE A 1 86 ? 11.890 5.032 0.899 1.00 96.88 86 PHE A CA 1
ATOM 661 C C . PHE A 1 86 ? 12.505 4.717 -0.472 1.00 96.88 86 PHE A C 1
ATOM 663 O O . PHE A 1 86 ? 13.344 5.468 -0.964 1.00 96.88 86 PHE A O 1
ATOM 670 N N . GLN A 1 87 ? 12.033 3.659 -1.142 1.00 94.50 87 GLN A N 1
ATOM 671 C CA . GLN A 1 87 ? 12.496 3.272 -2.483 1.00 94.50 87 GLN A CA 1
ATOM 672 C C . GLN A 1 87 ? 12.177 4.330 -3.551 1.00 94.50 87 GLN A C 1
ATOM 674 O O . GLN A 1 87 ? 12.916 4.489 -4.520 1.00 94.50 87 GLN A O 1
ATOM 679 N N . ALA A 1 88 ? 11.107 5.101 -3.360 1.00 95.31 88 ALA A N 1
ATOM 680 C CA . ALA A 1 88 ? 10.770 6.258 -4.179 1.00 95.31 88 ALA A CA 1
ATOM 681 C C . ALA A 1 88 ? 11.644 7.499 -3.882 1.00 95.31 88 ALA A C 1
ATOM 683 O O . ALA A 1 88 ? 11.438 8.550 -4.497 1.00 95.31 88 ALA A O 1
ATOM 684 N N . GLY A 1 89 ? 12.613 7.418 -2.968 1.00 95.56 89 GLY A N 1
ATOM 685 C CA . GLY A 1 89 ? 13.519 8.519 -2.640 1.00 95.56 89 GLY A CA 1
ATOM 686 C C . GLY A 1 89 ? 12.858 9.637 -1.835 1.00 95.56 89 GLY A C 1
ATOM 687 O O . GLY A 1 89 ? 13.235 10.799 -1.979 1.00 95.56 89 GLY A O 1
ATOM 688 N N . LYS A 1 90 ? 11.837 9.319 -1.030 1.00 96.50 90 LYS A N 1
ATOM 689 C CA . LYS A 1 90 ? 11.244 10.292 -0.108 1.00 96.50 90 LYS A CA 1
ATOM 690 C C . LYS A 1 90 ? 12.269 10.695 0.960 1.00 96.50 90 LYS A C 1
ATOM 692 O O . LYS A 1 90 ? 13.082 9.876 1.382 1.00 96.50 90 LYS A O 1
ATOM 697 N N . ASN A 1 91 ? 12.232 11.958 1.384 1.00 97.56 91 ASN A N 1
ATOM 698 C CA . ASN A 1 91 ? 13.085 12.456 2.462 1.00 97.56 91 ASN A CA 1
ATOM 699 C C . ASN A 1 91 ? 12.865 11.638 3.753 1.00 97.56 91 ASN A C 1
ATOM 701 O O . ASN A 1 91 ? 11.726 11.316 4.094 1.00 97.56 91 ASN A O 1
ATOM 705 N N . LEU A 1 92 ? 13.962 11.305 4.442 1.00 97.38 92 LEU A N 1
ATOM 706 C CA . LEU A 1 92 ? 13.943 10.405 5.596 1.00 97.38 92 LEU A CA 1
ATOM 707 C C . LEU A 1 92 ? 13.269 11.009 6.826 1.00 97.38 92 LEU A C 1
ATOM 709 O O . LEU A 1 92 ? 12.554 10.284 7.505 1.00 97.38 92 LEU A O 1
ATOM 713 N N . ASP A 1 93 ? 13.434 12.307 7.084 1.00 97.62 93 ASP A N 1
ATOM 714 C CA . ASP A 1 93 ? 12.809 12.965 8.238 1.00 97.62 93 ASP A CA 1
ATOM 715 C C . ASP A 1 93 ? 11.281 12.969 8.094 1.00 97.62 93 ASP A C 1
ATOM 717 O O . ASP A 1 93 ? 10.553 12.603 9.015 1.00 97.62 93 ASP A O 1
ATOM 721 N N . ALA A 1 94 ? 10.791 13.284 6.891 1.00 96.25 94 ALA A N 1
ATOM 722 C CA . ALA A 1 94 ? 9.366 13.199 6.576 1.00 96.25 94 ALA A CA 1
ATOM 723 C C . ALA A 1 94 ? 8.836 11.755 6.670 1.00 96.25 94 ALA A C 1
ATOM 725 O O . ALA A 1 94 ? 7.715 11.523 7.121 1.00 96.25 94 ALA A O 1
ATOM 726 N N . LEU A 1 95 ? 9.633 10.770 6.243 1.00 96.69 95 LEU A N 1
ATOM 727 C CA . LEU A 1 95 ? 9.246 9.361 6.306 1.00 96.69 95 LEU A CA 1
ATOM 728 C C . LEU A 1 95 ? 9.210 8.829 7.748 1.00 96.69 95 LEU A C 1
ATOM 730 O O . LEU A 1 95 ? 8.335 8.032 8.086 1.00 96.69 95 LEU A O 1
ATOM 734 N N . ASP A 1 96 ? 10.135 9.275 8.598 1.00 96.69 96 ASP A N 1
ATOM 735 C CA . ASP A 1 96 ? 10.169 8.949 10.024 1.00 96.69 96 ASP A CA 1
ATOM 736 C C . ASP A 1 96 ? 8.939 9.507 10.758 1.00 96.69 96 ASP A C 1
ATOM 738 O O . ASP A 1 96 ? 8.304 8.804 11.550 1.00 96.69 96 ASP A O 1
ATOM 742 N N . GLU A 1 97 ? 8.528 10.736 10.434 1.00 96.75 97 GLU A N 1
ATOM 743 C CA . GLU A 1 97 ? 7.285 11.315 10.946 1.00 96.75 97 GLU A CA 1
ATOM 744 C C . GLU A 1 97 ? 6.052 10.493 10.544 1.00 96.75 97 GLU A C 1
ATOM 746 O O . GLU A 1 97 ? 5.215 10.161 11.388 1.00 96.75 97 GLU A O 1
ATOM 751 N N . GLU A 1 98 ? 5.956 10.090 9.276 1.00 95.69 98 GLU A N 1
ATOM 752 C CA . GLU A 1 98 ? 4.861 9.246 8.792 1.00 95.69 98 GLU A CA 1
ATOM 753 C C . GLU A 1 98 ? 4.845 7.866 9.458 1.00 95.69 98 GLU A C 1
ATOM 755 O O . GLU A 1 98 ? 3.777 7.384 9.842 1.00 95.69 98 GLU A O 1
ATOM 760 N N . CYS A 1 99 ? 6.014 7.254 9.662 1.00 95.25 99 CYS A N 1
ATOM 761 C CA . CYS A 1 99 ? 6.153 5.994 10.390 1.00 95.25 99 CYS A CA 1
ATOM 762 C C . CYS A 1 99 ? 5.603 6.114 11.817 1.00 95.25 99 CYS A C 1
ATOM 764 O O . CYS A 1 99 ? 4.779 5.298 12.247 1.00 95.25 99 CYS A O 1
ATOM 766 N N . ARG A 1 100 ? 5.993 7.177 12.532 1.00 95.19 100 ARG A N 1
ATOM 767 C CA . ARG A 1 100 ? 5.505 7.462 13.886 1.00 95.19 100 ARG A CA 1
ATOM 768 C C . ARG A 1 100 ? 3.992 7.659 13.907 1.00 95.19 100 ARG A C 1
ATOM 770 O O . ARG A 1 100 ? 3.327 7.100 14.776 1.00 95.19 100 ARG A O 1
ATOM 777 N N . ASN A 1 101 ? 3.444 8.398 12.945 1.00 93.56 101 ASN A N 1
ATOM 778 C CA . ASN A 1 101 ? 2.007 8.653 12.852 1.00 93.56 101 ASN A CA 1
ATOM 779 C C . ASN A 1 101 ? 1.205 7.367 12.616 1.00 93.56 101 ASN A C 1
ATOM 781 O O . ASN A 1 101 ? 0.199 7.145 13.291 1.00 93.56 101 ASN A O 1
ATOM 785 N N . ILE A 1 102 ? 1.664 6.496 11.712 1.00 92.25 102 ILE A N 1
ATOM 786 C CA . ILE A 1 102 ? 1.034 5.190 11.463 1.00 92.25 102 ILE A CA 1
ATOM 787 C C . ILE A 1 102 ? 1.088 4.320 12.729 1.00 92.25 102 ILE A C 1
ATOM 789 O O . ILE A 1 102 ? 0.091 3.697 13.095 1.00 92.25 102 ILE A O 1
ATOM 793 N N . TYR A 1 103 ? 2.229 4.300 13.422 1.00 90.38 103 TYR A N 1
ATOM 794 C CA . TYR A 1 103 ? 2.403 3.531 14.654 1.00 90.38 103 TYR A CA 1
ATOM 795 C C . TYR A 1 103 ? 1.497 4.017 15.795 1.00 90.38 103 TYR A C 1
ATOM 797 O O . TYR A 1 103 ? 0.861 3.198 16.458 1.00 90.38 103 TYR A O 1
ATOM 805 N N . LEU A 1 104 ? 1.421 5.332 16.024 1.00 91.06 104 LEU A N 1
ATOM 806 C CA . LEU A 1 104 ? 0.585 5.912 17.078 1.00 91.06 104 LEU A CA 1
ATOM 807 C C . LEU A 1 104 ? -0.896 5.613 16.843 1.00 91.06 104 LEU A C 1
ATOM 809 O O . LEU A 1 104 ? -1.558 5.136 17.761 1.00 91.06 104 LEU A O 1
ATOM 813 N N . GLN A 1 105 ? -1.372 5.777 15.605 1.00 87.50 105 GLN A N 1
ATOM 814 C CA . GLN A 1 105 ? -2.741 5.411 15.235 1.00 87.50 105 GLN A CA 1
ATOM 815 C C . GLN A 1 105 ? -3.011 3.930 15.520 1.00 87.50 105 GLN A C 1
ATOM 817 O O . GLN A 1 105 ? -4.000 3.597 16.157 1.00 87.50 105 GLN A O 1
ATOM 822 N N . ALA A 1 106 ? -2.106 3.026 15.134 1.00 84.56 106 ALA A N 1
ATOM 823 C CA . ALA A 1 106 ? -2.295 1.598 15.392 1.00 84.56 106 ALA A CA 1
ATOM 824 C C . ALA A 1 106 ? -2.298 1.243 16.892 1.00 84.56 106 ALA A C 1
ATOM 826 O O . ALA A 1 106 ? -2.913 0.256 17.296 1.00 84.56 106 ALA A O 1
ATOM 827 N N . LYS A 1 107 ? -1.579 2.014 17.719 1.00 84.19 107 LYS A N 1
ATOM 828 C CA . LYS A 1 107 ? -1.482 1.800 19.167 1.00 84.19 107 LYS A CA 1
ATOM 829 C C . LYS A 1 107 ? -2.769 2.189 19.895 1.00 84.19 107 LYS A C 1
ATOM 831 O O . LYS A 1 107 ? -3.149 1.475 20.818 1.00 84.19 107 LYS A O 1
ATOM 836 N N . GLU A 1 108 ? -3.425 3.274 19.487 1.00 80.75 108 GLU A N 1
ATOM 837 C CA . GLU A 1 108 ? -4.698 3.723 20.076 1.00 80.75 108 GLU A CA 1
ATOM 838 C C . GLU A 1 108 ? -5.784 2.640 19.974 1.00 80.75 108 GLU A C 1
ATOM 840 O O . GLU A 1 108 ? -6.493 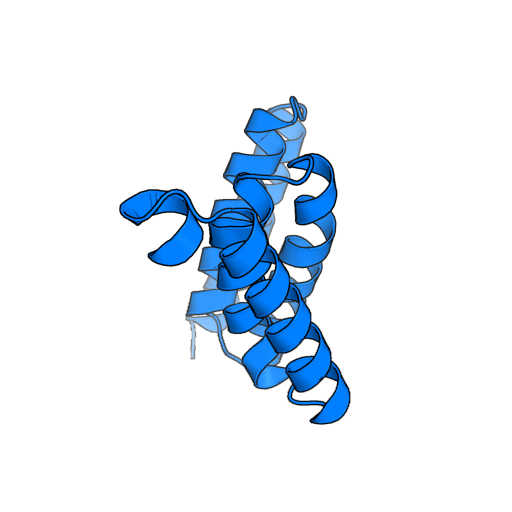2.389 20.941 1.00 80.75 108 GLU A O 1
ATOM 845 N N . PHE A 1 109 ? -5.830 1.903 18.860 1.00 69.88 109 PHE A N 1
ATOM 846 C CA . PHE A 1 109 ? -6.795 0.817 18.640 1.00 69.88 109 PHE A CA 1
ATOM 847 C C . PHE A 1 109 ? -6.455 -0.513 19.340 1.00 69.88 109 PHE A C 1
ATOM 849 O O . PHE A 1 109 ? -7.273 -1.426 19.325 1.00 69.88 109 PHE A O 1
ATOM 856 N N . LYS A 1 110 ? -5.266 -0.663 19.944 1.00 60.09 110 LYS A N 1
ATOM 857 C CA . LYS A 1 110 ? -4.883 -1.866 20.719 1.00 60.09 110 LYS A CA 1
ATOM 858 C C . LYS A 1 110 ? -5.192 -1.759 22.220 1.00 60.09 110 LYS A C 1
ATOM 860 O O . LYS A 1 110 ? -4.831 -2.668 22.962 1.00 60.09 110 LYS A O 1
ATOM 865 N N . GLN A 1 111 ? -5.753 -0.638 22.681 1.00 54.56 111 GLN A N 1
ATOM 866 C CA . GLN A 1 111 ? -6.050 -0.397 24.101 1.00 54.56 111 GLN A CA 1
ATOM 867 C C . GLN A 1 111 ? -7.494 -0.738 24.518 1.00 54.56 111 GLN A C 1
ATOM 869 O O . GLN A 1 111 ? -7.854 -0.469 25.663 1.00 54.56 111 GLN A O 1
ATOM 874 N N . GLU A 1 112 ? -8.273 -1.379 23.645 1.00 40.28 112 GLU A N 1
ATOM 875 C CA . GLU A 1 112 ? -9.542 -2.060 23.969 1.00 40.28 112 GLU A CA 1
ATOM 876 C C . GLU A 1 112 ? -9.373 -3.583 23.880 1.00 40.28 112 GLU A C 1
ATOM 878 O O . GLU A 1 112 ? -9.993 -4.288 24.709 1.00 40.28 112 GLU A O 1
#